Protein AF-A0A124FM83-F1 (afdb_monomer)

pLDDT: mean 73.1, std 14.33, range [45.53, 97.12]

Solvent-accessible surface area (backbone atoms only — not comparable to full-atom values): 7794 Å² total; per-residue (Å²): 138,87,77,86,83,79,80,81,74,82,73,80,75,75,69,80,71,54,68,66,58,58,50,53,53,53,50,50,54,48,50,55,50,52,51,51,50,50,51,49,49,62,58,69,63,67,54,62,54,83,70,36,62,78,38,70,45,79,46,76,42,57,84,93,48,85,77,21,34,41,39,39,33,50,46,94,46,77,46,78,46,70,60,55,104,55,84,86,86,72,98,71,80,89,61,55,53,77,46,76,47,96,88,68,50,75,48,78,45,57,75,86,64,83,68,93,84,69,134

Secondary structure (DSSP, 8-state):
------------------HHHHHHHHHHHHHHHHHHHHHHHHHHT--HHHH-TT--EEEEESTTSTT-EEEEEETTEEEEEE--SS---SS----EEEEE-TTS-EEEEETT---S---

Organism: NCBI:txid301375

Mean predicted aligned error: 19.6 Å

Structure (mmCIF, N/CA/C/O backbone):
data_AF-A0A124FM83-F1
#
_entry.id   AF-A0A124FM83-F1
#
loop_
_atom_site.group_PDB
_atom_site.id
_atom_site.type_symbol
_atom_site.label_atom_id
_atom_site.label_alt_id
_atom_site.label_comp_id
_atom_site.label_asym_id
_atom_site.label_entity_id
_atom_site.label_seq_id
_atom_site.pdbx_PDB_ins_code
_atom_site.Cartn_x
_atom_site.Cartn_y
_atom_site.Cartn_z
_atom_site.occupancy
_atom_site.B_iso_or_equiv
_atom_site.auth_seq_id
_atom_site.auth_comp_id
_atom_site.auth_asym_id
_atom_site.auth_atom_id
_atom_site.pdbx_PDB_model_num
ATOM 1 N N . MET A 1 1 ? 26.765 19.615 -84.633 1.00 50.72 1 MET A N 1
ATOM 2 C CA . MET A 1 1 ? 27.898 19.048 -83.867 1.00 50.72 1 MET A CA 1
ATOM 3 C C . MET A 1 1 ? 27.354 18.436 -82.588 1.00 50.72 1 MET A C 1
ATOM 5 O O . MET A 1 1 ? 26.871 19.160 -81.732 1.00 50.72 1 MET A O 1
ATOM 9 N N . SER A 1 2 ? 27.355 17.106 -82.520 1.00 51.62 2 SER A N 1
ATOM 10 C CA . SER A 1 2 ? 26.941 16.320 -81.354 1.00 51.62 2 SER A CA 1
ATOM 11 C C . SER A 1 2 ? 28.120 16.167 -80.392 1.00 51.62 2 SER A C 1
ATOM 13 O O . SER A 1 2 ? 29.229 15.871 -80.836 1.00 51.62 2 SER A O 1
ATOM 15 N N . ARG A 1 3 ? 27.888 16.343 -79.089 1.00 56.34 3 ARG A N 1
ATOM 16 C CA . ARG A 1 3 ? 28.754 15.809 -78.031 1.00 56.34 3 ARG A CA 1
ATOM 17 C C . ARG A 1 3 ? 27.904 15.004 -77.048 1.00 56.34 3 ARG A C 1
ATOM 19 O O . ARG A 1 3 ? 27.338 15.529 -76.098 1.00 56.34 3 ARG A O 1
ATOM 26 N N . ILE A 1 4 ? 27.834 13.708 -77.348 1.00 57.44 4 ILE A N 1
ATOM 27 C CA . ILE A 1 4 ? 27.868 12.565 -76.417 1.00 57.44 4 ILE A CA 1
ATOM 28 C C . ILE A 1 4 ? 28.718 12.957 -75.188 1.00 57.44 4 ILE A C 1
ATOM 30 O O . ILE A 1 4 ? 29.814 13.476 -75.357 1.00 57.44 4 ILE A O 1
ATOM 34 N N . GLY A 1 5 ? 28.301 12.848 -73.930 1.00 58.19 5 GLY A N 1
ATOM 35 C CA . GLY A 1 5 ? 27.565 11.784 -73.266 1.00 58.19 5 GLY A CA 1
ATOM 36 C C . GLY A 1 5 ? 28.479 11.225 -72.169 1.00 58.19 5 GLY A C 1
ATOM 37 O O . GLY A 1 5 ? 29.577 10.776 -72.467 1.00 58.19 5 GLY A O 1
ATOM 38 N N . ARG A 1 6 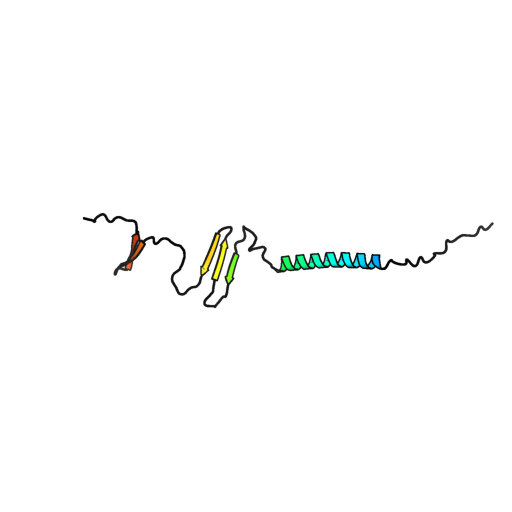? 28.039 11.256 -70.908 1.00 62.44 6 ARG A N 1
ATOM 39 C CA . ARG A 1 6 ? 28.473 10.332 -69.846 1.00 62.44 6 ARG A CA 1
ATOM 40 C C . ARG A 1 6 ? 27.378 10.311 -68.783 1.00 62.44 6 ARG A C 1
ATOM 42 O O . ARG A 1 6 ? 27.399 11.069 -67.821 1.00 62.44 6 ARG A O 1
ATOM 49 N N . ARG A 1 7 ? 26.376 9.454 -69.004 1.00 62.66 7 ARG A N 1
ATOM 50 C CA . ARG A 1 7 ? 25.515 8.981 -67.917 1.00 62.66 7 ARG A CA 1
ATOM 51 C C . ARG A 1 7 ? 26.424 8.180 -66.990 1.00 62.66 7 ARG A C 1
ATOM 53 O O . ARG A 1 7 ? 26.998 7.186 -67.429 1.00 62.66 7 ARG A O 1
ATOM 60 N N . LYS A 1 8 ? 26.595 8.636 -65.748 1.00 60.78 8 LYS A N 1
ATOM 61 C CA . LYS A 1 8 ? 27.113 7.776 -64.683 1.00 60.78 8 LYS A CA 1
ATOM 62 C C . LYS A 1 8 ? 26.089 6.658 -64.512 1.00 60.78 8 LYS A C 1
ATOM 64 O O . LYS A 1 8 ? 24.961 6.904 -64.099 1.00 60.78 8 LYS A O 1
ATOM 69 N N . ILE A 1 9 ? 26.477 5.473 -64.961 1.00 58.81 9 ILE A N 1
ATOM 70 C CA . ILE A 1 9 ? 25.774 4.220 -64.732 1.00 58.81 9 ILE A CA 1
ATOM 71 C C . ILE A 1 9 ? 25.666 4.057 -63.217 1.00 58.81 9 ILE A C 1
ATOM 73 O O . ILE A 1 9 ? 26.676 4.165 -62.521 1.00 58.81 9 ILE A O 1
ATOM 77 N N . GLY A 1 10 ? 24.437 3.868 -62.734 1.00 59.06 10 GLY A N 1
ATOM 78 C CA . GLY A 1 10 ? 24.173 3.427 -61.374 1.00 59.06 10 GLY A CA 1
ATOM 79 C C . GLY A 1 10 ? 24.871 2.093 -61.178 1.00 59.06 10 GLY A C 1
ATOM 80 O O . GLY A 1 10 ? 24.449 1.077 -61.727 1.00 59.06 10 GLY A O 1
ATOM 81 N N . MET A 1 11 ? 25.990 2.136 -60.467 1.00 50.50 11 MET A N 1
ATOM 82 C CA . MET A 1 11 ? 26.553 0.955 -59.854 1.00 50.50 11 MET A CA 1
ATOM 83 C C . MET A 1 11 ? 25.639 0.682 -58.670 1.00 50.50 11 MET A C 1
ATOM 85 O O . MET A 1 11 ? 25.493 1.533 -57.795 1.00 50.50 11 MET A O 1
ATOM 89 N N . LEU A 1 12 ? 24.933 -0.441 -58.736 1.00 55.31 12 LEU A N 1
ATOM 90 C CA . LEU A 1 12 ? 24.293 -1.045 -57.584 1.00 55.31 12 LEU A CA 1
ATOM 91 C C . LEU A 1 12 ? 25.407 -1.248 -56.552 1.00 55.31 12 LEU A C 1
ATOM 93 O O . LEU A 1 12 ? 26.180 -2.195 -56.656 1.00 55.31 12 LEU A O 1
ATOM 97 N N . GLU A 1 13 ? 25.554 -0.304 -55.627 1.00 52.72 13 GLU A N 1
ATOM 98 C CA . GLU A 1 13 ? 26.152 -0.597 -54.335 1.00 52.72 13 GLU A CA 1
ATOM 99 C C . GLU A 1 13 ? 25.149 -1.535 -53.665 1.00 52.72 13 GLU A C 1
ATOM 101 O O . GLU A 1 13 ? 24.193 -1.094 -53.028 1.00 52.72 13 GLU A O 1
ATOM 106 N N . GLU A 1 14 ? 25.319 -2.841 -53.890 1.00 54.25 14 GLU A N 1
ATOM 107 C CA . GLU A 1 14 ? 24.958 -3.823 -52.875 1.00 54.25 14 GLU A CA 1
ATOM 108 C C . GLU A 1 14 ? 25.682 -3.361 -51.618 1.00 54.25 14 GLU A C 1
ATOM 110 O O . GLU A 1 14 ? 26.888 -3.535 -51.453 1.00 54.25 14 GLU A O 1
ATOM 115 N N . SER A 1 15 ? 24.946 -2.623 -50.795 1.00 59.66 15 SER A N 1
ATOM 116 C CA . SER A 1 15 ? 25.362 -2.298 -49.453 1.00 59.66 15 SER A CA 1
ATOM 117 C C . SER A 1 15 ? 25.458 -3.657 -48.783 1.00 59.66 15 SER A C 1
ATOM 119 O O . SER A 1 15 ? 24.432 -4.272 -48.498 1.00 59.66 15 SER A O 1
ATOM 121 N N . GLU A 1 16 ? 26.672 -4.178 -48.624 1.00 62.44 16 GLU A N 1
ATOM 122 C CA . GLU A 1 16 ? 26.946 -5.220 -47.643 1.00 62.44 16 GLU A CA 1
ATOM 123 C C . GLU A 1 16 ? 26.565 -4.608 -46.289 1.00 62.44 16 GLU A C 1
ATOM 125 O O . GLU A 1 16 ? 27.382 -3.987 -45.611 1.00 62.44 16 GLU A O 1
ATOM 130 N N . GLU A 1 17 ? 25.269 -4.644 -45.961 1.00 64.75 17 GLU A N 1
ATOM 131 C CA . GLU A 1 17 ? 24.743 -4.203 -44.681 1.00 64.75 17 GLU A CA 1
ATOM 132 C C . GLU A 1 17 ? 25.414 -5.084 -43.640 1.00 64.75 17 GLU A C 1
ATOM 134 O O . GLU A 1 17 ? 25.122 -6.276 -43.533 1.00 64.75 17 GLU A O 1
ATOM 139 N N . ASP A 1 18 ? 26.377 -4.496 -42.929 1.00 77.75 18 ASP A N 1
ATOM 140 C CA . ASP A 1 18 ? 27.107 -5.174 -41.873 1.00 77.75 18 ASP A CA 1
ATOM 141 C C . ASP A 1 18 ? 26.081 -5.829 -40.930 1.00 77.75 18 ASP A C 1
ATOM 143 O O . ASP A 1 18 ? 25.260 -5.117 -40.336 1.00 77.75 18 ASP A O 1
ATOM 147 N N . PRO A 1 19 ? 26.078 -7.167 -40.785 1.00 75.44 19 PRO A N 1
ATOM 148 C CA . PRO A 1 19 ? 25.096 -7.869 -39.967 1.00 75.44 19 PRO A CA 1
ATOM 149 C C . PRO A 1 19 ? 25.091 -7.377 -38.512 1.00 75.44 19 PRO A C 1
ATOM 151 O O . PRO A 1 19 ? 24.062 -7.463 -37.839 1.00 75.44 19 PRO A O 1
ATOM 154 N N . ILE A 1 20 ? 26.198 -6.801 -38.025 1.00 80.44 20 ILE A N 1
ATOM 155 C CA . ILE A 1 20 ? 26.274 -6.175 -36.699 1.00 80.44 20 ILE A CA 1
ATOM 156 C C . ILE A 1 20 ? 25.388 -4.924 -36.603 1.00 80.44 20 ILE A C 1
ATOM 158 O O . ILE A 1 20 ? 24.808 -4.667 -35.548 1.00 80.44 20 ILE A O 1
ATOM 162 N N . SER A 1 21 ? 25.216 -4.182 -37.696 1.00 79.44 21 SER A N 1
ATOM 163 C CA . SER A 1 21 ? 24.351 -3.000 -37.764 1.00 79.44 21 SER A CA 1
ATOM 164 C C . SER A 1 21 ? 22.870 -3.365 -37.588 1.00 79.44 21 SER A C 1
ATOM 166 O O . SER A 1 21 ? 22.145 -2.721 -36.825 1.00 79.44 21 SER A O 1
ATOM 168 N N . GLY A 1 22 ? 22.431 -4.471 -38.203 1.00 81.00 22 GLY A N 1
ATOM 169 C CA . GLY A 1 22 ? 21.080 -5.01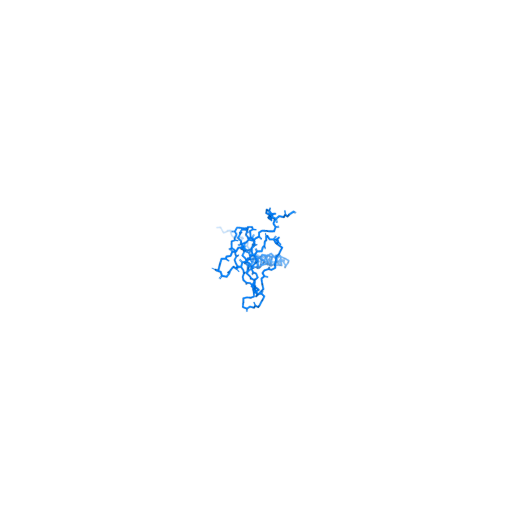2 -38.013 1.00 81.00 22 GLY A CA 1
ATOM 170 C C . GLY A 1 22 ? 20.828 -5.498 -36.580 1.00 81.00 22 GLY A C 1
ATOM 171 O O . GLY A 1 22 ? 19.765 -5.243 -36.009 1.00 81.00 22 GLY A O 1
ATOM 172 N N . VAL A 1 23 ? 21.829 -6.138 -35.963 1.00 88.06 23 VAL A N 1
ATOM 173 C CA . VAL A 1 23 ? 21.768 -6.572 -34.556 1.00 88.06 23 VAL A CA 1
ATOM 174 C C . VAL A 1 23 ? 21.681 -5.376 -33.605 1.00 88.06 23 VAL A C 1
ATOM 176 O O . VAL A 1 23 ? 20.908 -5.421 -32.649 1.00 88.06 23 VAL A O 1
ATOM 179 N N . ALA A 1 24 ? 22.416 -4.293 -33.870 1.00 87.69 24 ALA A N 1
ATOM 180 C CA . ALA A 1 24 ? 22.381 -3.085 -33.047 1.00 87.69 24 ALA A CA 1
ATOM 181 C C . ALA A 1 24 ? 20.993 -2.418 -33.042 1.00 87.69 24 ALA A C 1
ATOM 183 O O . ALA A 1 24 ? 20.504 -2.027 -31.983 1.00 87.69 24 ALA A O 1
ATOM 184 N N . ASN A 1 25 ? 20.325 -2.353 -34.199 1.00 87.00 25 ASN A N 1
ATOM 185 C CA . ASN A 1 25 ? 18.970 -1.806 -34.310 1.00 87.00 25 ASN A CA 1
ATOM 186 C C . ASN A 1 25 ? 17.939 -2.666 -33.552 1.00 87.00 25 ASN A C 1
ATOM 188 O O . ASN A 1 25 ? 17.160 -2.154 -32.748 1.00 87.00 25 ASN A O 1
ATOM 192 N N . LEU A 1 26 ? 17.983 -3.993 -33.728 1.00 92.06 26 LEU A N 1
ATOM 193 C CA . LEU A 1 26 ? 17.088 -4.906 -33.009 1.00 92.06 26 LEU A CA 1
ATOM 194 C C . LEU A 1 26 ? 17.308 -4.855 -31.490 1.00 92.06 26 LEU A C 1
ATOM 196 O O . LEU A 1 26 ? 16.347 -4.954 -30.727 1.00 92.06 26 LEU A O 1
ATOM 200 N N . PHE A 1 27 ? 18.557 -4.689 -31.049 1.00 92.88 27 PHE A N 1
ATOM 201 C CA . PHE A 1 27 ? 18.884 -4.544 -29.634 1.00 92.88 27 PHE A CA 1
ATOM 202 C C . PHE A 1 27 ? 18.296 -3.260 -29.036 1.00 92.88 27 PHE A C 1
ATOM 204 O O . PHE A 1 27 ? 17.715 -3.306 -27.952 1.00 92.88 27 PHE A O 1
ATOM 211 N N . ASP A 1 28 ? 18.380 -2.137 -29.751 1.00 92.94 28 ASP A N 1
ATOM 212 C CA . ASP A 1 28 ? 17.779 -0.871 -29.318 1.00 92.94 28 ASP A CA 1
ATOM 213 C C . ASP A 1 28 ? 16.245 -0.973 -29.238 1.00 92.94 28 ASP A C 1
ATOM 215 O O . ASP A 1 28 ? 15.636 -0.658 -28.213 1.00 92.94 28 ASP A O 1
ATOM 219 N N . ALA A 1 29 ? 15.609 -1.557 -30.259 1.00 94.44 29 ALA A N 1
ATOM 220 C CA . ALA A 1 29 ? 14.171 -1.827 -30.246 1.00 94.44 29 ALA A CA 1
ATOM 221 C C . ALA A 1 29 ? 13.754 -2.746 -29.081 1.00 94.44 29 ALA A C 1
ATOM 223 O O . ALA A 1 29 ? 12.735 -2.508 -28.427 1.00 94.44 29 ALA A O 1
ATOM 224 N N . ALA A 1 30 ? 14.553 -3.775 -28.781 1.00 96.38 30 ALA A N 1
ATOM 225 C CA . ALA A 1 30 ? 14.319 -4.669 -27.650 1.00 96.38 30 ALA A CA 1
ATOM 226 C C . ALA A 1 30 ? 14.461 -3.949 -26.299 1.00 96.38 30 ALA A C 1
ATOM 228 O O . ALA A 1 30 ? 13.689 -4.221 -25.378 1.00 96.38 30 ALA A O 1
ATOM 229 N N . MET A 1 31 ? 15.399 -3.006 -26.177 1.00 96.50 31 MET A N 1
ATOM 230 C CA . MET A 1 31 ? 15.568 -2.186 -24.977 1.00 96.50 31 MET A CA 1
ATOM 231 C C . MET A 1 31 ? 14.344 -1.301 -24.732 1.00 96.50 31 MET A C 1
ATOM 233 O O . MET A 1 31 ? 13.790 -1.302 -23.631 1.00 96.50 31 MET A O 1
ATOM 237 N N . VAL A 1 32 ? 13.869 -0.604 -25.769 1.00 96.62 32 VAL A N 1
ATOM 238 C CA . VAL A 1 32 ? 12.646 0.210 -25.701 1.00 96.62 32 VAL A CA 1
ATOM 239 C C . VAL A 1 32 ? 11.434 -0.658 -25.350 1.00 96.62 32 VAL A C 1
ATOM 241 O O . VAL A 1 32 ? 10.633 -0.286 -24.491 1.00 96.62 32 VAL A O 1
ATOM 244 N N . PHE A 1 33 ? 11.324 -1.849 -25.946 1.00 97.12 33 PHE A N 1
ATOM 245 C CA . PHE A 1 33 ? 10.264 -2.809 -25.634 1.00 97.12 33 PHE A CA 1
ATOM 246 C C . PHE A 1 33 ? 10.305 -3.283 -24.171 1.00 97.12 33 PHE A C 1
ATOM 248 O O . PHE A 1 33 ? 9.270 -3.321 -23.504 1.00 97.12 33 PHE A O 1
ATOM 255 N N . ALA A 1 34 ? 11.490 -3.589 -23.636 1.00 96.88 34 ALA A N 1
ATOM 256 C CA . ALA A 1 34 ? 11.661 -3.995 -22.242 1.00 96.88 34 ALA A CA 1
ATOM 257 C C . ALA A 1 34 ? 11.285 -2.872 -21.260 1.00 96.88 34 ALA A C 1
ATOM 259 O O . ALA A 1 34 ? 10.611 -3.127 -20.261 1.00 96.88 34 ALA A O 1
ATOM 260 N N . ILE A 1 35 ? 11.659 -1.623 -21.560 1.00 97.12 35 ILE A N 1
ATOM 261 C CA . ILE A 1 35 ? 11.265 -0.450 -20.765 1.00 97.12 35 ILE A CA 1
ATOM 262 C C . ILE A 1 35 ? 9.744 -0.266 -20.802 1.00 97.12 35 ILE A C 1
ATOM 264 O O . ILE A 1 35 ? 9.130 -0.036 -19.761 1.00 97.12 35 ILE A O 1
ATOM 268 N N . ALA A 1 36 ? 9.119 -0.419 -21.971 1.00 96.62 36 ALA A N 1
ATOM 269 C CA . ALA A 1 36 ? 7.669 -0.340 -22.106 1.00 96.62 36 ALA A CA 1
ATOM 270 C C . ALA A 1 36 ? 6.953 -1.421 -21.279 1.00 96.62 36 ALA A C 1
ATOM 272 O O . ALA A 1 36 ? 5.984 -1.113 -20.586 1.00 96.62 36 ALA A O 1
ATOM 273 N N . LEU A 1 37 ? 7.451 -2.663 -21.284 1.00 96.12 37 LEU A N 1
ATOM 274 C CA . LEU A 1 37 ? 6.924 -3.737 -20.436 1.00 96.12 37 LEU A CA 1
ATOM 275 C C . LEU A 1 37 ? 7.112 -3.454 -18.941 1.00 96.12 37 LEU A C 1
ATOM 277 O O . LEU A 1 37 ? 6.195 -3.700 -18.160 1.00 96.12 37 LEU A O 1
ATOM 281 N N . LEU A 1 38 ? 8.261 -2.912 -18.530 1.00 94.19 38 LEU A N 1
ATOM 282 C CA . LEU A 1 38 ? 8.498 -2.516 -17.140 1.00 94.19 38 LEU A CA 1
ATOM 283 C C . LEU A 1 38 ? 7.506 -1.435 -16.706 1.00 94.19 38 LEU A C 1
ATOM 285 O O . LEU A 1 38 ? 6.867 -1.577 -15.666 1.00 94.19 38 LEU A O 1
ATOM 289 N N . LEU A 1 39 ? 7.332 -0.384 -17.511 1.00 88.50 39 LEU A N 1
ATOM 290 C CA . LEU A 1 39 ? 6.348 0.667 -17.249 1.00 88.50 39 LEU A CA 1
ATOM 291 C C . LEU A 1 39 ? 4.929 0.093 -17.187 1.00 88.50 39 LEU A C 1
ATOM 293 O O . LEU A 1 39 ? 4.179 0.427 -16.273 1.00 88.50 39 LEU A O 1
ATOM 297 N N . ALA A 1 40 ? 4.575 -0.810 -18.104 1.00 90.25 40 ALA A N 1
ATOM 298 C CA . ALA A 1 40 ? 3.279 -1.477 -18.107 1.00 90.25 40 ALA A CA 1
ATOM 299 C C . ALA A 1 40 ? 3.048 -2.299 -16.832 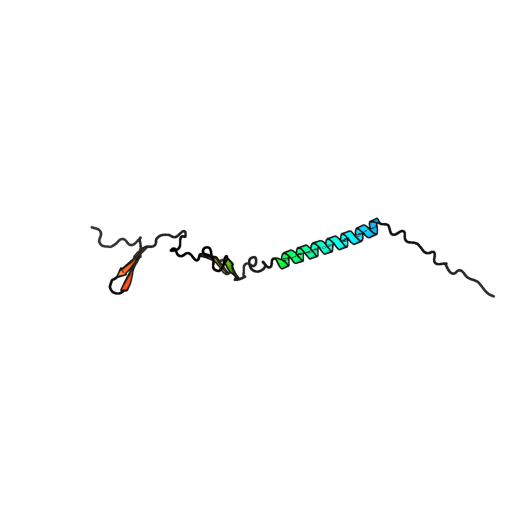1.00 90.25 40 ALA A C 1
ATOM 301 O O . ALA A 1 40 ? 1.962 -2.231 -16.267 1.00 90.25 40 ALA A O 1
ATOM 302 N N . LEU A 1 41 ? 4.056 -3.023 -16.336 1.00 87.75 41 LEU A N 1
ATOM 303 C CA . LEU A 1 41 ? 3.974 -3.739 -15.061 1.00 87.75 41 LEU A CA 1
ATOM 304 C C . LEU A 1 41 ? 3.808 -2.771 -13.889 1.00 87.75 41 LEU A C 1
ATOM 306 O O . LEU A 1 41 ? 2.898 -2.947 -13.085 1.00 87.75 41 LEU A O 1
ATOM 310 N N . VAL A 1 42 ? 4.635 -1.725 -13.810 1.00 82.00 42 VAL A N 1
ATOM 311 C CA . VAL A 1 42 ? 4.555 -0.704 -12.752 1.00 82.00 42 VAL A CA 1
ATOM 312 C C . VAL A 1 42 ? 3.166 -0.061 -12.705 1.00 82.00 42 VAL A C 1
ATOM 314 O O . VAL A 1 42 ? 2.594 0.077 -11.625 1.00 82.00 42 VAL A O 1
ATOM 317 N N . ILE A 1 43 ? 2.594 0.271 -13.865 1.00 81.44 43 ILE A N 1
ATOM 318 C CA . ILE A 1 43 ? 1.233 0.812 -13.980 1.00 81.44 43 ILE A CA 1
ATOM 319 C C . ILE A 1 43 ? 0.192 -0.258 -13.620 1.00 81.44 43 ILE A C 1
ATOM 321 O O . ILE A 1 43 ? -0.723 0.013 -12.848 1.00 81.44 43 ILE A O 1
ATOM 325 N N . SER A 1 44 ? 0.341 -1.488 -14.122 1.00 78.69 44 SER A N 1
ATOM 326 C CA . SER A 1 44 ? -0.580 -2.604 -13.865 1.00 78.69 44 SER A CA 1
ATOM 327 C C . SER A 1 44 ? -0.673 -2.972 -12.390 1.00 78.69 44 SER A C 1
ATOM 329 O O . SER A 1 44 ? -1.712 -3.475 -11.962 1.00 78.69 44 SER A O 1
ATOM 331 N N . TYR A 1 45 ? 0.385 -2.748 -11.609 1.00 68.62 45 TYR A N 1
ATOM 332 C CA . TYR A 1 45 ? 0.336 -3.000 -10.176 1.00 68.62 45 TYR A CA 1
ATOM 333 C C . TYR A 1 45 ? -0.552 -2.007 -9.421 1.00 68.62 45 TYR A C 1
ATOM 335 O O . TYR A 1 45 ? -0.813 -2.278 -8.257 1.00 68.62 45 TYR A O 1
ATOM 343 N N . ASN A 1 46 ? -1.073 -0.935 -10.048 1.00 58.91 46 ASN A N 1
ATOM 344 C CA . ASN A 1 46 ? -2.147 -0.076 -9.521 1.00 58.91 46 ASN A CA 1
ATOM 345 C C . ASN A 1 46 ? -2.039 0.219 -8.008 1.00 58.91 46 ASN A C 1
ATOM 347 O O . ASN A 1 46 ? -3.037 0.283 -7.295 1.00 58.91 46 ASN A O 1
ATOM 351 N N . ILE A 1 47 ? -0.818 0.458 -7.514 1.00 61.94 47 ILE A N 1
ATOM 352 C CA . ILE A 1 47 ? -0.600 1.022 -6.182 1.00 61.94 47 ILE A CA 1
ATOM 353 C C . ILE A 1 47 ? -0.203 2.515 -6.221 1.00 61.94 47 ILE A C 1
ATOM 355 O O . ILE A 1 47 ? 0.617 2.929 -5.404 1.00 61.94 47 ILE A O 1
ATOM 359 N N . PRO A 1 48 ? -0.745 3.393 -7.097 1.00 56.50 48 PRO A N 1
ATOM 360 C CA . PRO A 1 48 ? -0.628 4.824 -6.835 1.00 56.50 48 PRO A CA 1
ATOM 361 C C . PRO A 1 48 ? -1.279 5.176 -5.492 1.00 56.50 48 PRO A C 1
ATOM 363 O O . PRO A 1 48 ? -0.704 5.907 -4.697 1.00 56.50 48 PRO A O 1
ATOM 366 N N . GLU A 1 49 ? -2.440 4.600 -5.182 1.00 55.75 49 GLU A N 1
ATOM 367 C CA . GLU A 1 49 ? -3.267 5.023 -4.046 1.00 55.75 49 GLU A CA 1
ATOM 368 C C . GLU A 1 49 ? -2.754 4.571 -2.667 1.00 55.75 49 GLU A C 1
ATOM 370 O O . GLU A 1 49 ? -2.913 5.307 -1.698 1.00 55.75 49 GLU A O 1
ATOM 375 N N . LEU A 1 50 ? -2.047 3.438 -2.529 1.00 54.84 50 LEU A N 1
ATOM 376 C CA . LEU A 1 50 ? -1.411 3.121 -1.231 1.00 54.84 50 LEU A CA 1
ATOM 377 C C . LEU A 1 50 ? -0.102 3.890 -1.016 1.00 54.84 50 LEU A C 1
ATOM 379 O O . LEU A 1 50 ? 0.287 4.097 0.136 1.00 54.84 50 LEU A O 1
ATOM 383 N N . LEU A 1 51 ? 0.553 4.335 -2.095 1.00 58.03 51 LEU A N 1
ATOM 384 C CA . LEU A 1 51 ? 1.826 5.064 -2.060 1.00 58.03 51 LEU A CA 1
ATOM 385 C C . LEU A 1 51 ? 1.654 6.587 -2.060 1.00 58.03 51 LEU A C 1
ATOM 387 O O . LEU A 1 51 ? 2.573 7.298 -1.667 1.00 58.03 51 LEU A O 1
ATOM 391 N N . THR A 1 52 ? 0.484 7.094 -2.453 1.00 61.56 52 THR A N 1
ATOM 392 C CA . THR A 1 52 ? 0.161 8.519 -2.363 1.00 61.56 52 THR A CA 1
ATOM 393 C C . THR A 1 52 ? -0.109 8.854 -0.894 1.00 61.56 52 THR A C 1
ATOM 395 O O . THR A 1 52 ? -0.999 8.239 -0.291 1.00 61.56 52 THR A O 1
ATOM 398 N N . PRO A 1 53 ? 0.645 9.786 -0.283 1.00 60.88 53 PRO A N 1
ATOM 399 C CA . PRO A 1 53 ? 0.433 10.177 1.108 1.00 60.88 53 PRO A CA 1
ATOM 400 C C . PRO A 1 53 ? -0.994 10.661 1.349 1.00 60.88 53 PRO A C 1
ATOM 402 O O . PRO A 1 53 ? -1.579 10.315 2.358 1.00 60.88 53 PRO A O 1
ATOM 405 N N . GLU A 1 54 ? -1.586 11.370 0.386 1.00 65.75 54 GLU A N 1
ATOM 406 C CA . GLU A 1 54 ? -2.891 12.026 0.541 1.00 65.75 54 GLU A CA 1
ATOM 407 C C . GLU A 1 54 ? -4.099 11.177 0.120 1.00 65.75 54 GLU A C 1
ATOM 409 O O . GLU A 1 54 ? -5.240 11.616 0.235 1.00 65.75 54 GLU A O 1
ATOM 414 N N . ALA A 1 55 ? -3.883 9.956 -0.368 1.00 67.12 55 ALA A N 1
ATOM 415 C CA . ALA A 1 55 ? -4.980 9.109 -0.816 1.00 67.12 55 ALA A CA 1
ATOM 416 C C . ALA A 1 55 ? -5.684 8.424 0.364 1.00 67.12 55 ALA A C 1
ATOM 418 O O . ALA A 1 55 ? -5.057 7.732 1.174 1.00 67.12 55 ALA A O 1
ATOM 419 N N . SER A 1 56 ? -7.009 8.580 0.419 1.00 73.75 56 SER A N 1
ATOM 420 C CA . SER A 1 56 ? -7.878 7.819 1.316 1.00 73.75 56 SER A CA 1
ATOM 421 C C . SER A 1 56 ? -8.288 6.501 0.668 1.00 73.75 56 SER A C 1
ATOM 423 O O . SER A 1 56 ? -8.969 6.491 -0.354 1.00 73.75 56 SER A O 1
ATOM 425 N N . VAL A 1 57 ? -7.895 5.382 1.279 1.00 78.19 57 VAL A N 1
ATOM 426 C CA . VAL A 1 57 ? -8.141 4.035 0.743 1.00 78.19 57 VAL A CA 1
ATOM 427 C C . VAL A 1 57 ? -8.699 3.131 1.832 1.00 78.19 57 VAL A C 1
ATOM 429 O O . VAL A 1 57 ? -8.199 3.105 2.957 1.00 78.19 57 VAL A O 1
ATOM 432 N N . THR A 1 58 ? -9.719 2.350 1.478 1.00 81.25 58 THR A N 1
ATOM 433 C CA . THR A 1 58 ? -10.239 1.261 2.312 1.00 81.25 58 THR A CA 1
ATOM 434 C C . THR A 1 58 ? -9.910 -0.070 1.654 1.00 81.25 58 THR A C 1
ATOM 436 O O . THR A 1 58 ? -10.354 -0.345 0.542 1.00 81.25 58 THR A O 1
ATOM 439 N N . ILE A 1 59 ? -9.136 -0.903 2.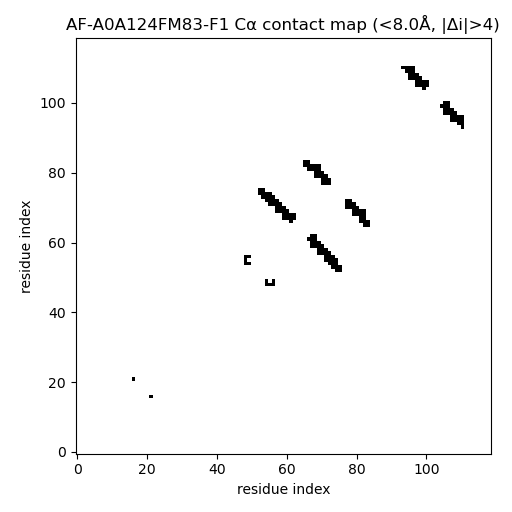345 1.00 81.31 59 ILE A N 1
ATOM 440 C CA . ILE A 1 59 ? -8.771 -2.247 1.896 1.00 81.31 59 ILE A CA 1
ATOM 441 C C . ILE A 1 59 ? -9.498 -3.261 2.770 1.00 81.31 59 ILE A C 1
ATOM 443 O O . ILE A 1 59 ? -9.341 -3.253 3.990 1.00 81.31 59 ILE A O 1
ATOM 447 N N . VAL A 1 60 ? -10.238 -4.173 2.141 1.00 83.38 60 VAL A N 1
ATOM 448 C CA . VAL A 1 60 ? -10.861 -5.316 2.818 1.00 83.38 60 VAL A CA 1
ATOM 449 C C . VAL A 1 60 ? -10.073 -6.574 2.471 1.00 83.38 60 VAL A C 1
ATOM 451 O O . VAL A 1 60 ? -10.009 -6.971 1.309 1.00 83.38 60 VAL A O 1
ATOM 454 N N . LYS A 1 61 ? -9.453 -7.200 3.473 1.00 79.62 61 LYS A N 1
ATOM 455 C CA . LYS A 1 61 ? -8.754 -8.484 3.331 1.00 79.62 61 LYS A CA 1
ATOM 456 C C . LYS A 1 61 ? -9.648 -9.620 3.813 1.00 79.62 61 LYS A C 1
ATOM 458 O O . LYS A 1 61 ? -10.276 -9.486 4.859 1.00 79.62 61 LYS A O 1
ATOM 463 N N . ASN A 1 62 ? -9.648 -10.728 3.069 1.00 78.56 62 ASN A N 1
ATOM 464 C CA . ASN A 1 62 ? -10.387 -11.965 3.358 1.00 78.56 62 ASN A CA 1
ATOM 465 C C . ASN A 1 62 ? -11.879 -11.721 3.676 1.00 78.56 62 ASN A C 1
ATOM 467 O O . ASN A 1 62 ? -12.349 -12.031 4.774 1.00 78.56 62 ASN A O 1
ATOM 471 N N . PRO A 1 63 ? -12.629 -11.080 2.758 1.00 82.44 63 PRO A N 1
ATOM 472 C CA . PRO A 1 63 ? -14.037 -10.793 2.984 1.00 82.44 63 PRO A CA 1
ATOM 473 C C . PRO A 1 63 ? -14.835 -12.094 3.150 1.00 82.44 63 PRO A C 1
ATOM 475 O O . PRO A 1 63 ? -14.861 -12.933 2.258 1.00 82.44 63 PRO A O 1
ATOM 478 N N . GLY A 1 64 ? -15.522 -12.226 4.282 1.00 76.88 64 GLY A N 1
ATOM 479 C CA . GLY A 1 64 ? -16.375 -13.369 4.614 1.00 76.88 64 GLY A CA 1
ATOM 480 C C . GLY A 1 64 ? -15.688 -14.444 5.457 1.00 76.88 64 GLY A C 1
ATOM 481 O O . GLY A 1 64 ? -16.381 -15.317 5.973 1.00 76.88 64 GLY A O 1
ATOM 482 N N . ASP A 1 65 ? -14.370 -14.357 5.654 1.00 83.88 65 ASP A 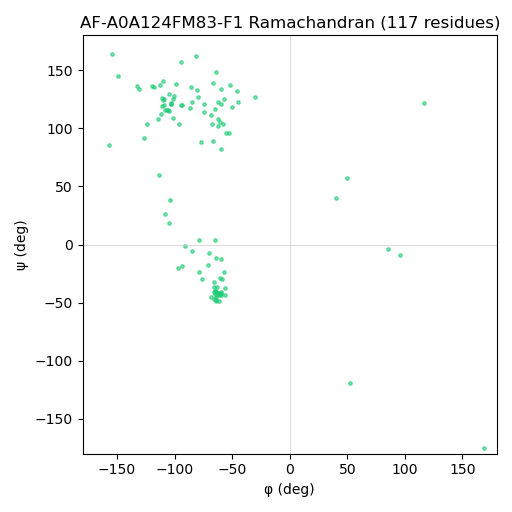N 1
ATOM 483 C CA . ASP A 1 65 ? -13.611 -15.310 6.464 1.00 83.88 65 ASP A CA 1
ATOM 484 C C . ASP A 1 65 ? -13.431 -14.833 7.922 1.00 83.88 65 ASP A C 1
ATOM 486 O O . ASP A 1 65 ? -13.424 -13.626 8.188 1.00 83.88 65 ASP A O 1
ATOM 490 N N . PRO A 1 66 ? -13.194 -15.748 8.889 1.00 72.62 66 PRO A N 1
ATOM 491 C CA . PRO A 1 66 ? -12.962 -15.402 10.301 1.00 72.62 66 PRO A CA 1
ATOM 492 C C . PRO A 1 66 ? -11.749 -14.496 10.570 1.00 72.62 66 PRO A C 1
ATOM 494 O O . PRO A 1 66 ? -11.575 -14.004 11.680 1.00 72.62 66 PRO A O 1
ATOM 497 N N . ASN A 1 67 ? -10.869 -14.312 9.585 1.00 77.06 67 ASN A N 1
ATOM 498 C CA . ASN A 1 67 ? -9.679 -13.466 9.661 1.00 77.06 67 ASN A CA 1
ATOM 499 C C . ASN A 1 67 ? -9.817 -12.185 8.815 1.00 77.06 67 ASN A C 1
ATOM 501 O O . ASN A 1 67 ? -8.803 -11.641 8.360 1.00 77.06 67 ASN A O 1
ATOM 505 N N . MET A 1 68 ? -11.051 -11.723 8.590 1.00 81.94 68 MET A N 1
ATOM 506 C CA . MET A 1 68 ? -11.336 -10.487 7.867 1.00 81.94 68 MET A CA 1
ATOM 507 C C . MET A 1 68 ? -10.699 -9.274 8.562 1.00 81.94 68 MET A C 1
ATOM 509 O O . MET A 1 68 ? -10.821 -9.084 9.776 1.00 81.94 68 MET A O 1
ATOM 513 N N . GLN A 1 69 ? -10.050 -8.419 7.768 1.00 73.69 69 GLN A N 1
ATOM 514 C CA . GLN A 1 69 ? -9.468 -7.159 8.236 1.00 73.69 69 GLN A CA 1
ATOM 515 C C . GLN A 1 69 ? -9.882 -6.013 7.326 1.00 73.69 69 GLN A C 1
ATOM 517 O O . GLN A 1 69 ? -9.779 -6.118 6.101 1.00 73.69 69 GLN A O 1
ATOM 522 N N . ILE A 1 70 ? -10.295 -4.902 7.931 1.00 81.00 70 ILE A N 1
ATOM 523 C CA . ILE A 1 70 ? -10.555 -3.651 7.224 1.00 81.00 70 ILE A CA 1
ATOM 524 C C . ILE A 1 70 ? -9.440 -2.679 7.593 1.00 81.00 70 ILE A C 1
ATOM 526 O O . ILE A 1 70 ? -9.291 -2.298 8.754 1.00 81.00 70 ILE A O 1
ATOM 530 N N . ILE A 1 71 ? -8.640 -2.297 6.603 1.00 77.88 71 ILE A N 1
ATOM 531 C CA . ILE A 1 71 ? -7.559 -1.325 6.754 1.00 77.88 71 ILE A CA 1
ATOM 532 C C . ILE A 1 71 ? -8.031 -0.029 6.111 1.00 77.88 71 ILE A C 1
ATOM 534 O O . ILE A 1 71 ? -8.246 0.023 4.900 1.00 77.88 71 ILE A O 1
ATOM 538 N N . ILE A 1 72 ? -8.194 1.005 6.927 1.00 77.69 72 ILE A N 1
ATOM 539 C CA . ILE A 1 72 ? -8.581 2.345 6.492 1.00 77.69 72 ILE A CA 1
ATOM 540 C C . ILE A 1 72 ? -7.342 3.226 6.606 1.00 77.69 72 ILE A C 1
ATOM 542 O O . ILE A 1 72 ? -6.831 3.444 7.706 1.00 77.69 72 ILE A O 1
ATOM 546 N N . LYS A 1 73 ? -6.853 3.722 5.472 1.00 71.50 73 LYS A N 1
ATOM 547 C CA . LYS A 1 73 ? -5.791 4.728 5.411 1.00 71.50 73 LYS A CA 1
ATOM 548 C C . LYS A 1 73 ? -6.435 6.070 5.087 1.00 71.50 73 LYS A C 1
ATOM 550 O O . LYS A 1 73 ? -7.066 6.196 4.044 1.00 71.50 73 LYS A O 1
ATOM 555 N N . ASN A 1 74 ? -6.263 7.049 5.968 1.00 71.75 74 ASN A N 1
ATOM 556 C CA . ASN A 1 74 ? -6.628 8.443 5.743 1.00 71.75 74 ASN A CA 1
ATOM 557 C C . ASN A 1 74 ? -5.385 9.295 5.961 1.00 71.75 74 ASN A C 1
ATOM 559 O O . ASN A 1 74 ? -4.990 9.518 7.105 1.00 71.75 74 ASN A O 1
ATOM 563 N N . MET A 1 75 ? -4.774 9.762 4.875 1.00 70.94 75 MET A N 1
ATOM 564 C CA . MET A 1 75 ? -3.497 10.472 4.932 1.00 70.94 75 MET A CA 1
ATOM 565 C C . MET A 1 75 ? -2.440 9.661 5.719 1.00 70.94 75 MET A C 1
ATOM 567 O O . MET A 1 75 ? -2.161 8.507 5.380 1.00 70.94 75 MET A O 1
ATOM 571 N N . ASP A 1 76 ? -1.926 10.223 6.817 1.00 68.31 76 ASP A N 1
ATOM 572 C CA . ASP A 1 76 ? -0.944 9.597 7.712 1.00 68.31 76 ASP A CA 1
ATOM 573 C C . ASP A 1 76 ? -1.566 8.684 8.784 1.00 68.31 76 ASP A C 1
ATOM 575 O O . ASP A 1 76 ? -0.854 8.016 9.537 1.00 68.31 76 ASP A O 1
ATOM 579 N N . GLN A 1 77 ? -2.897 8.633 8.885 1.00 61.94 77 GLN A N 1
ATOM 580 C CA . GLN A 1 77 ? -3.586 7.812 9.874 1.00 61.94 77 GLN A CA 1
ATOM 581 C C . GLN A 1 77 ? -3.973 6.453 9.281 1.00 61.94 77 GLN A C 1
ATOM 583 O O . GLN A 1 77 ? -4.759 6.368 8.336 1.00 61.94 77 GLN A O 1
ATOM 588 N N . ILE A 1 78 ? -3.466 5.374 9.884 1.00 69.88 78 ILE A N 1
ATOM 589 C CA . ILE A 1 78 ? -3.827 3.993 9.540 1.00 69.88 78 ILE A CA 1
ATOM 590 C C . ILE A 1 78 ? -4.669 3.405 10.675 1.00 69.88 78 ILE A C 1
ATOM 592 O O . ILE A 1 78 ? -4.207 3.304 11.811 1.00 69.88 78 ILE A O 1
ATOM 596 N N . GLN A 1 79 ? -5.897 2.994 10.363 1.00 68.56 79 GLN A N 1
ATOM 597 C CA . GLN A 1 79 ? -6.783 2.269 11.274 1.00 68.56 79 GLN A CA 1
ATOM 598 C C . GLN A 1 79 ? -6.956 0.831 10.780 1.00 68.56 79 GLN A C 1
ATOM 600 O O . GLN A 1 79 ? -7.3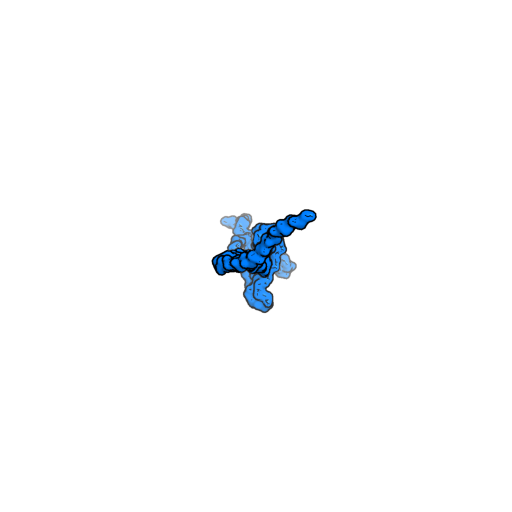21 0.603 9.628 1.00 68.56 79 GLN A O 1
ATOM 605 N N . ILE A 1 80 ? -6.694 -0.141 11.656 1.00 68.31 80 ILE A N 1
ATOM 606 C CA . ILE A 1 80 ? -6.869 -1.570 11.375 1.00 68.31 80 ILE A CA 1
ATOM 607 C C . ILE A 1 80 ? -8.023 -2.069 12.237 1.00 68.31 80 ILE A C 1
ATOM 609 O O . ILE A 1 80 ? -7.915 -2.122 13.462 1.00 68.31 80 ILE A O 1
ATOM 613 N N . LEU A 1 81 ? -9.129 -2.429 11.593 1.00 70.44 81 LEU A N 1
ATOM 614 C CA . LEU A 1 81 ? -10.291 -3.022 12.238 1.00 70.44 81 LEU A CA 1
ATOM 615 C C . LEU A 1 81 ? -10.255 -4.529 11.989 1.00 70.44 81 LEU A C 1
ATOM 617 O O . LEU A 1 81 ? -10.475 -4.994 10.868 1.00 70.44 81 LEU A O 1
ATOM 621 N N . ASN A 1 82 ? -9.962 -5.289 13.041 1.00 64.00 82 ASN A N 1
ATOM 622 C CA . ASN A 1 82 ? -10.088 -6.740 13.017 1.00 64.00 82 ASN A CA 1
ATOM 623 C C . ASN A 1 82 ? -11.538 -7.099 13.346 1.00 64.00 82 ASN A C 1
ATOM 625 O O . ASN A 1 82 ? -12.043 -6.723 14.404 1.00 64.00 82 ASN A O 1
ATOM 629 N N . MET A 1 83 ? -12.203 -7.830 12.454 1.00 58.19 83 MET A N 1
ATOM 630 C CA . MET A 1 83 ? -13.491 -8.448 12.763 1.00 58.19 83 MET A CA 1
ATOM 631 C C . MET A 1 83 ? -13.213 -9.687 13.611 1.00 58.19 83 MET A C 1
ATOM 633 O O . MET A 1 83 ? -12.987 -10.775 13.095 1.00 58.19 83 MET A O 1
ATOM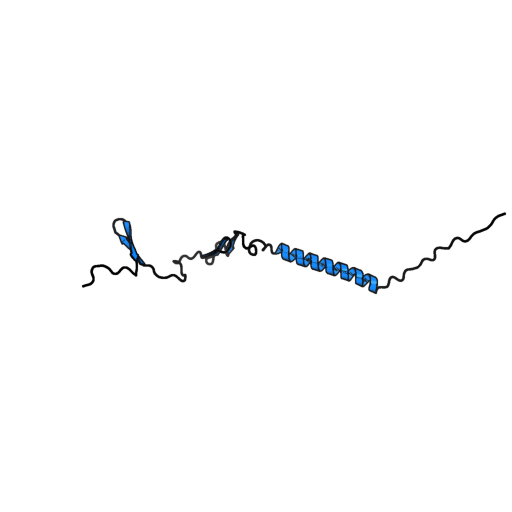 637 N N . THR A 1 84 ? -13.145 -9.504 14.927 1.00 54.44 84 THR A N 1
ATOM 638 C CA . THR A 1 84 ? -13.065 -10.607 15.885 1.00 54.44 84 THR A CA 1
ATOM 639 C C . THR A 1 84 ? -14.335 -10.659 16.716 1.00 54.44 84 THR A C 1
ATOM 641 O O . THR A 1 84 ? -14.750 -9.646 17.270 1.00 54.44 84 THR A O 1
ATOM 644 N N . ASP A 1 85 ? -14.868 -11.860 16.942 1.00 52.97 85 ASP A N 1
ATOM 645 C CA . ASP A 1 85 ? -15.929 -12.122 17.936 1.00 52.97 85 ASP A CA 1
ATOM 646 C C . ASP A 1 85 ? -15.472 -11.880 19.393 1.00 52.97 85 ASP A C 1
ATOM 648 O O . ASP A 1 85 ? -16.197 -12.145 20.353 1.00 52.97 85 ASP A O 1
ATOM 652 N N . LYS A 1 86 ? -14.237 -11.403 19.588 1.00 54.19 86 LYS A N 1
ATOM 653 C CA . LYS A 1 86 ? -13.630 -11.114 20.885 1.00 54.19 86 LYS A CA 1
ATOM 654 C C . LYS A 1 86 ? -13.286 -9.635 20.997 1.00 54.19 86 LYS A C 1
ATOM 656 O O . LYS A 1 86 ? -12.719 -9.045 20.080 1.00 54.19 86 LYS A O 1
ATOM 661 N N . ILE A 1 87 ? -13.621 -9.090 22.167 1.00 48.31 87 ILE A N 1
ATOM 662 C CA . ILE A 1 87 ? -13.313 -7.735 22.633 1.00 48.31 87 ILE A CA 1
ATOM 663 C C . ILE A 1 87 ? -11.840 -7.407 22.348 1.00 48.31 87 ILE A C 1
ATOM 665 O O . ILE A 1 87 ? -10.953 -8.216 22.621 1.00 48.31 87 ILE A O 1
ATOM 669 N N . ALA A 1 88 ? -11.628 -6.222 21.774 1.00 51.12 88 ALA A N 1
ATOM 670 C CA . ALA A 1 88 ? -10.374 -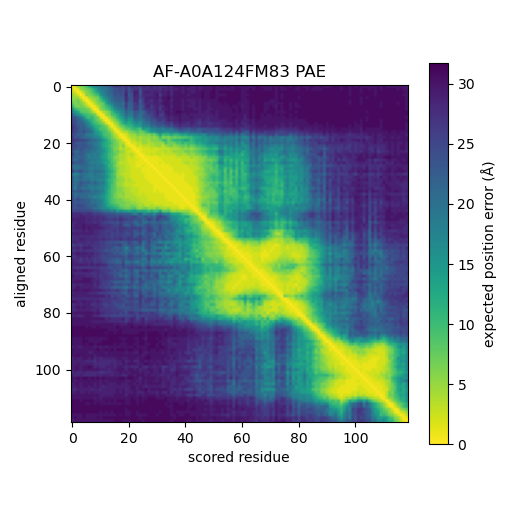5.721 21.231 1.00 51.12 88 ALA A CA 1
ATOM 671 C C . ALA A 1 88 ? -9.156 -5.964 22.140 1.00 51.12 88 ALA A C 1
ATOM 673 O O . ALA A 1 88 ? -9.096 -5.489 23.272 1.00 51.12 88 ALA A O 1
ATOM 674 N N . GLY A 1 89 ? -8.154 -6.656 21.596 1.00 48.06 89 GLY A N 1
ATOM 675 C CA . GLY A 1 89 ? -6.789 -6.647 22.111 1.00 48.06 89 GLY A CA 1
ATOM 676 C C . GLY A 1 89 ? -5.969 -5.585 21.380 1.00 48.06 89 GLY A C 1
ATOM 677 O O . GLY A 1 89 ? -5.812 -5.652 20.164 1.00 48.06 89 GLY A O 1
ATOM 678 N N . GLY A 1 90 ? -5.443 -4.617 22.126 1.00 58.81 90 GLY A N 1
ATOM 679 C CA . GLY A 1 90 ? -4.491 -3.599 21.681 1.00 58.81 90 GLY A CA 1
ATOM 680 C C . GLY A 1 90 ? -3.674 -3.106 22.878 1.00 58.81 90 GLY A C 1
ATOM 681 O O . GLY A 1 90 ? -4.054 -3.364 24.021 1.00 58.81 90 GLY A O 1
ATOM 682 N N . GLN A 1 91 ? -2.548 -2.420 22.648 1.00 56.09 91 GLN A N 1
ATOM 683 C CA . GLN A 1 91 ? -1.877 -1.705 23.739 1.00 56.09 91 GLN A CA 1
ATOM 684 C C . GLN A 1 91 ? -2.765 -0.532 24.160 1.00 56.09 91 GLN A C 1
ATOM 686 O O . GLN A 1 91 ? -2.958 0.414 23.402 1.00 56.09 91 GLN A O 1
ATOM 691 N N . GLY A 1 92 ? -3.328 -0.619 25.358 1.00 63.72 92 GLY A N 1
ATOM 692 C CA . GLY A 1 92 ? -4.144 0.422 25.958 1.00 63.72 92 GLY A CA 1
ATOM 693 C C . GLY A 1 92 ? -3.979 0.376 27.467 1.00 63.72 92 GLY A C 1
ATOM 694 O O . GLY A 1 92 ? -3.808 -0.693 28.052 1.00 63.72 92 GLY A O 1
ATOM 695 N N . THR A 1 93 ? -4.001 1.539 28.101 1.00 65.94 93 THR A N 1
ATOM 696 C CA . THR A 1 93 ? -4.005 1.626 29.560 1.00 65.94 93 THR A CA 1
ATOM 697 C C . THR A 1 93 ? -5.430 1.387 30.038 1.00 65.94 93 THR A C 1
ATOM 699 O O . THR A 1 93 ? -6.369 1.972 29.496 1.00 65.94 93 THR A O 1
ATOM 702 N N . LYS A 1 94 ? -5.618 0.527 31.042 1.00 74.94 94 LYS A N 1
ATOM 703 C CA . LYS A 1 94 ? -6.912 0.418 31.719 1.00 74.94 94 LYS A CA 1
ATOM 704 C C . LYS A 1 94 ? -7.232 1.791 32.318 1.00 74.94 94 LYS A C 1
ATOM 706 O O . LYS A 1 94 ? -6.427 2.351 33.047 1.00 74.94 94 LYS A O 1
ATOM 711 N N . MET A 1 95 ? -8.355 2.385 31.915 1.00 79.19 95 MET A N 1
ATOM 712 C CA . MET A 1 95 ? -8.730 3.730 32.373 1.00 79.19 95 MET A CA 1
ATOM 713 C C . MET A 1 95 ? -9.715 3.704 33.539 1.00 79.19 95 MET A C 1
ATOM 715 O O . MET A 1 95 ? -9.806 4.681 34.281 1.00 79.19 95 MET A O 1
ATOM 719 N N . GLY A 1 96 ? -10.420 2.587 33.728 1.00 83.25 96 GLY A N 1
ATOM 720 C CA . GLY A 1 96 ? -11.467 2.462 34.728 1.00 83.25 96 GLY A CA 1
ATOM 721 C C . GLY A 1 96 ? -12.307 1.201 34.561 1.00 83.25 96 GLY A C 1
ATOM 722 O O . GLY A 1 96 ? -12.040 0.361 33.700 1.00 83.25 96 GLY A O 1
ATOM 723 N N . THR A 1 97 ? -13.343 1.084 35.386 1.00 88.06 97 THR A N 1
ATOM 724 C CA . THR A 1 97 ? -14.366 0.031 35.307 1.00 88.06 97 THR A CA 1
ATOM 725 C C . THR A 1 97 ? -15.731 0.674 35.091 1.00 88.06 97 THR A C 1
ATOM 727 O O . THR A 1 97 ? -16.052 1.664 35.744 1.00 88.06 97 THR A O 1
ATOM 730 N N . ALA A 1 98 ? -16.545 0.126 34.189 1.00 88.12 98 ALA A N 1
ATOM 731 C CA . ALA A 1 98 ? -17.923 0.567 33.993 1.00 88.12 98 ALA A CA 1
ATOM 732 C C . ALA A 1 98 ? -18.903 -0.443 34.609 1.00 88.12 98 ALA A C 1
ATOM 734 O O . ALA A 1 98 ? -18.830 -1.636 34.316 1.00 88.12 98 ALA A O 1
ATOM 735 N N . TYR A 1 99 ? -19.835 0.044 35.424 1.00 86.00 99 TYR A N 1
ATOM 736 C CA . TYR A 1 99 ? -20.912 -0.731 36.035 1.00 86.00 99 TYR A CA 1
ATOM 737 C C . TYR A 1 99 ? -22.245 -0.343 35.408 1.00 86.00 99 TYR A C 1
ATOM 739 O O . TYR A 1 99 ? -22.505 0.833 35.162 1.00 86.00 99 TYR A O 1
ATOM 747 N N . ARG A 1 100 ? -23.115 -1.326 35.182 1.00 90.56 100 ARG A N 1
ATOM 748 C CA . ARG A 1 100 ? -24.519 -1.090 34.838 1.00 90.56 100 ARG A CA 1
ATOM 749 C C . ARG A 1 100 ? -25.364 -1.363 36.075 1.00 90.56 100 ARG A C 1
ATOM 751 O O . ARG A 1 100 ? -25.318 -2.470 36.603 1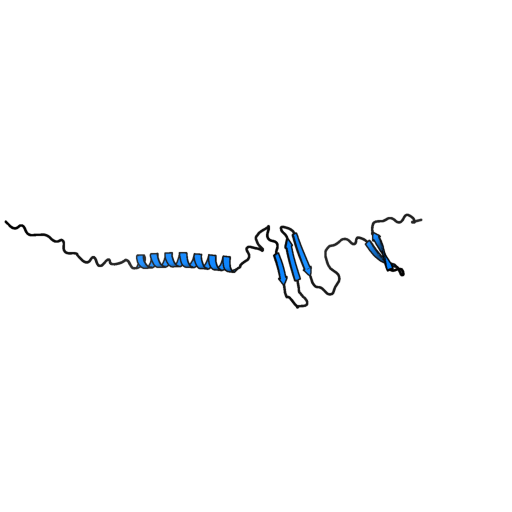.00 90.56 100 ARG A O 1
ATOM 758 N N . LEU A 1 101 ? -26.106 -0.361 36.527 1.00 91.69 101 LEU A N 1
ATOM 759 C CA . LEU A 1 101 ? -27.014 -0.457 37.666 1.00 91.69 101 LEU A CA 1
ATOM 760 C C . LEU A 1 101 ? -28.348 -1.090 37.248 1.00 91.69 101 LEU A C 1
ATOM 762 O O . LEU A 1 101 ? -28.706 -1.100 36.069 1.00 91.69 101 LEU A O 1
ATOM 766 N N . GLU A 1 102 ? -29.112 -1.575 38.226 1.00 87.25 102 GLU A N 1
ATOM 767 C CA . GLU A 1 102 ? -30.425 -2.200 37.998 1.00 87.25 102 GLU A CA 1
ATOM 768 C C . GLU A 1 102 ? -31.428 -1.258 37.312 1.00 87.25 102 GLU A C 1
ATOM 770 O O . GLU A 1 102 ? -32.261 -1.695 36.525 1.00 87.25 102 GLU A O 1
ATOM 775 N N . ASN A 1 103 ? -31.303 0.052 37.541 1.00 86.69 103 ASN A N 1
ATOM 776 C CA . ASN A 1 103 ? -32.114 1.084 36.888 1.00 86.69 103 ASN A CA 1
ATOM 777 C C . ASN A 1 103 ? -31.661 1.414 35.447 1.00 86.69 103 ASN A C 1
ATOM 779 O O . ASN A 1 103 ? -32.190 2.336 34.830 1.00 86.69 103 ASN A O 1
ATOM 783 N N . GLY A 1 104 ? -30.662 0.701 34.919 1.00 81.62 104 GLY A N 1
ATOM 784 C CA . GLY A 1 104 ? -30.121 0.887 33.574 1.00 81.62 104 GLY A CA 1
ATOM 785 C C . GLY A 1 104 ? -29.049 1.973 33.446 1.00 81.62 104 GLY A C 1
ATOM 786 O O . GLY A 1 104 ? -28.465 2.105 32.368 1.00 81.62 104 GLY A O 1
ATOM 787 N N . MET A 1 105 ? -28.748 2.716 34.514 1.00 82.88 105 MET A N 1
ATOM 788 C CA . MET A 1 105 ? -27.684 3.722 34.523 1.00 82.88 105 MET A CA 1
ATOM 789 C C . MET A 1 105 ? -26.307 3.064 34.387 1.00 82.88 105 MET A C 1
ATOM 791 O O . MET A 1 105 ? -26.038 2.029 34.998 1.00 82.88 105 MET A O 1
ATOM 795 N N . VAL A 1 106 ? -25.425 3.679 33.598 1.00 87.50 106 VAL A N 1
ATOM 796 C CA . VAL A 1 106 ? -24.029 3.253 33.456 1.00 87.50 106 VAL A CA 1
ATOM 797 C C . VAL A 1 106 ? -23.141 4.204 34.253 1.00 87.50 106 VAL A C 1
ATOM 799 O O . VAL A 1 106 ? -23.151 5.407 34.004 1.00 87.50 106 VAL A O 1
ATOM 802 N N . VAL A 1 107 ? -22.377 3.664 35.201 1.00 89.06 107 VAL A N 1
ATOM 803 C CA . VAL A 1 107 ? -21.429 4.402 36.046 1.00 89.06 107 VAL A CA 1
ATOM 804 C C . VAL A 1 107 ? -20.014 4.013 35.648 1.00 89.06 107 VAL A C 1
ATOM 806 O O . VAL A 1 107 ? -19.669 2.834 35.667 1.00 89.06 107 VAL A O 1
ATOM 809 N N . TYR A 1 108 ? -19.191 4.996 35.298 1.00 89.00 108 TYR A N 1
ATOM 810 C CA . TYR A 1 108 ? -17.774 4.806 35.005 1.00 89.00 108 TYR A CA 1
ATOM 811 C C . TYR A 1 108 ? -16.924 5.224 36.207 1.00 89.00 108 TYR A C 1
ATOM 813 O O . TYR A 1 108 ? -17.081 6.335 36.706 1.00 89.00 108 TYR A O 1
ATOM 821 N N . VAL A 1 109 ? -16.027 4.344 36.650 1.00 86.50 109 VAL A N 1
ATOM 822 C CA . VAL A 1 109 ? -15.108 4.571 37.773 1.00 86.50 109 VAL A CA 1
ATOM 823 C C . VAL A 1 109 ? -13.672 4.589 37.240 1.00 86.50 109 VAL A C 1
ATOM 825 O O . VAL A 1 109 ? -13.179 3.523 36.859 1.00 86.50 109 VAL A O 1
ATOM 828 N N . PRO A 1 110 ? -13.003 5.755 37.180 1.00 87.62 110 PRO A N 1
ATOM 829 C CA . PRO A 1 110 ? -11.598 5.852 36.789 1.00 87.62 110 PRO A CA 1
ATOM 830 C C . PRO A 1 110 ? -10.671 5.128 37.782 1.00 87.62 110 PRO A C 1
ATOM 832 O O . PRO A 1 110 ? -10.943 5.120 38.977 1.00 87.62 110 PRO A O 1
ATOM 835 N N . GLU A 1 111 ? -9.546 4.561 37.330 1.00 79.25 111 GLU A N 1
ATOM 836 C CA . GLU A 1 111 ? -8.576 3.910 38.244 1.00 79.25 111 GLU A CA 1
ATOM 837 C C . GLU A 1 111 ? -7.786 4.888 39.134 1.00 79.25 111 GLU A C 1
ATOM 839 O O . GLU A 1 111 ? -7.236 4.473 40.148 1.00 79.25 111 GLU A O 1
ATOM 844 N N . ASN A 1 112 ? -7.751 6.178 38.785 1.00 70.62 112 ASN A N 1
ATOM 845 C CA . ASN A 1 112 ? -6.932 7.191 39.465 1.00 70.62 112 ASN A CA 1
ATOM 846 C C . ASN A 1 112 ? -7.730 8.135 40.378 1.00 70.62 112 ASN A C 1
ATOM 848 O O . ASN A 1 112 ? -7.239 9.221 40.681 1.00 70.62 112 ASN A O 1
ATOM 852 N N . ASP A 1 113 ? -8.948 7.773 40.783 1.00 57.66 113 ASP A N 1
ATOM 853 C CA . ASP A 1 113 ? -9.744 8.612 41.683 1.00 57.66 113 ASP A CA 1
ATOM 854 C C . ASP A 1 113 ? -9.564 8.135 43.139 1.00 57.66 113 ASP A C 1
ATOM 856 O O . ASP A 1 113 ? -10.090 7.076 43.497 1.00 57.66 113 ASP A O 1
ATOM 860 N N . PRO A 1 114 ? -8.781 8.832 43.990 1.00 57.38 114 PRO A N 1
ATOM 861 C CA . PRO A 1 114 ? -8.728 8.516 45.408 1.00 57.38 114 PRO A CA 1
ATOM 862 C C . PRO A 1 114 ? -10.089 8.871 46.008 1.00 57.38 114 PRO A C 1
ATOM 864 O O . PRO A 1 114 ? -10.413 10.040 46.212 1.00 57.38 114 PRO A O 1
ATOM 867 N N . SER A 1 115 ? -10.904 7.851 46.270 1.00 56.12 115 SER A N 1
ATOM 868 C CA . SER A 1 115 ? -12.189 8.026 46.942 1.00 56.12 115 SER A CA 1
ATOM 869 C C . SER A 1 115 ? -12.005 8.822 48.250 1.00 56.12 115 SER A C 1
ATOM 871 O O . SER A 1 115 ? -11.083 8.490 49.001 1.00 56.12 115 SER A O 1
ATOM 873 N N . PRO A 1 116 ? -12.880 9.796 48.576 1.00 59.22 116 PRO A N 1
ATOM 874 C CA . PRO A 1 116 ? -12.748 10.646 49.769 1.00 59.22 116 PRO A CA 1
ATOM 875 C C . PRO A 1 116 ? -12.846 9.902 51.110 1.00 59.22 116 PRO A C 1
ATOM 877 O O . PRO A 1 116 ? -12.526 10.479 52.143 1.00 59.22 116 PRO A O 1
ATOM 880 N N . ASP A 1 117 ? -13.270 8.638 51.092 1.00 65.56 117 ASP A N 1
ATOM 881 C CA . ASP A 1 117 ? -13.585 7.844 52.279 1.00 65.56 117 ASP A CA 1
ATOM 882 C C . ASP A 1 117 ? -12.606 6.673 52.461 1.00 65.56 117 ASP A C 1
ATOM 884 O O . ASP A 1 117 ? -12.992 5.504 52.465 1.00 65.56 117 ASP A O 1
ATOM 888 N N . SER A 1 118 ? -11.316 6.977 52.609 1.00 45.53 118 SER A N 1
ATOM 889 C CA . SER A 1 118 ? -10.375 6.041 53.239 1.00 45.53 118 SER A CA 1
ATOM 890 C C . SER A 1 118 ? -10.126 6.479 54.692 1.00 45.53 118 SER A C 1
ATOM 892 O O . SER A 1 118 ? -9.792 7.649 54.888 1.00 45.53 118 SER A O 1
ATOM 894 N N . PRO A 1 119 ? -10.326 5.602 55.697 1.00 56.66 119 PRO A N 1
ATOM 895 C CA . PRO A 1 119 ? -10.017 5.889 57.102 1.00 56.66 119 PRO A CA 1
ATOM 896 C C . PRO A 1 119 ? -8.515 6.049 57.374 1.00 56.66 119 PRO A C 1
ATOM 898 O O . PRO A 1 119 ? -7.699 5.481 56.610 1.00 56.66 119 PRO A O 1
#

Sequence (119 aa):
MSRIGRRKIGMLEESEEDPISGVANLFDAAMVFAIALLLALVISYNIPELLTPEASVTIVKNPGDPNMQIIIKNMDQIQILNMTDKIAGGQGTKMGTAYRLENGMVVYVPENDPSPDSP

Radius of gyration: 38.55 Å; Cα contacts (8 Å, |Δi|>4): 87; chains: 1; bounding box: 61×34×141 Å

Foldseek 3Di:
DDDDDDDPPDDPPPPPPPVVNVVVVVVVVVVVVVVVVVVVVVVVVPPPQVVPLQHWDWDWPPPPDQAIWIWTDHRPDTDIDGPHPDDDDDDDDDQFDWDQDPVRDIDTGGPPDPPPDDD

InterPro domains:
  IPR018676 Protein of unknown function DUF2149 [PF09919] (21-111)

Nearest PDB structures (foldseek):
  4lqe-assembly1_A  TM=2.042E-01  e=5.343E+00  Staphylococcus aureus subsp. aureus Mu50
  8otz-assembly1_AV  TM=2.142E-01  e=6.027E+00  Bos taurus